Protein AF-A0A1B6K4F8-F1 (afdb_monomer_lite)

Organism: NCBI:txid320908

InterPro domains:
  IPR023238 FAM175 family [PR02051] (11-29)
  IPR023238 FAM175 family [PR02051] (31-48)
  IPR023238 FAM175 family [PR02051] (73-92)
  IPR023238 FAM175 family [PR02051] (99-114)
  IPR023238 FAM175 family [PTHR31728] (9-114)

Sequence (114 aa):
MTVKTDVNFRITGPCLSLLLRDCECSLSDQMGFLVGEKSSVTIQTISDAEMEEEKIETTISINGTFPVGLPFVFCSSLGRVDETTLKEVLGSVEKEVVGWYSFRRNCNHSISLR

Radius of gyration: 18.43 Å; chains: 1; bounding box: 41×32×48 Å

Structure (mmCIF, N/CA/C/O backbone):
data_AF-A0A1B6K4F8-F1
#
_entry.id   AF-A0A1B6K4F8-F1
#
loop_
_atom_site.group_PDB
_atom_site.id
_atom_site.type_symbol
_atom_site.label_atom_id
_atom_site.label_alt_id
_atom_site.label_comp_id
_atom_site.label_asym_id
_atom_site.label_entity_id
_atom_site.label_seq_id
_atom_site.pdbx_PDB_ins_code
_atom_site.Cartn_x
_atom_site.Cartn_y
_atom_site.Cartn_z
_atom_site.occupancy
_atom_site.B_iso_or_equiv
_atom_site.auth_seq_id
_atom_site.auth_comp_id
_atom_site.auth_asym_id
_atom_site.auth_atom_id
_atom_site.pdbx_PDB_model_num
ATOM 1 N N . MET A 1 1 ? -25.729 -9.929 21.577 1.00 45.66 1 MET A N 1
ATOM 2 C CA . MET A 1 1 ? -24.844 -8.763 21.761 1.00 45.66 1 MET A CA 1
ATOM 3 C C . MET A 1 1 ? -24.111 -8.547 20.452 1.00 45.66 1 MET A C 1
ATOM 5 O O . MET A 1 1 ? -23.358 -9.419 20.039 1.00 45.66 1 MET A O 1
ATOM 9 N N . THR A 1 2 ? -24.441 -7.483 19.727 1.00 51.06 2 THR A N 1
ATOM 10 C CA . THR A 1 2 ? -23.870 -7.206 18.403 1.00 51.06 2 THR A CA 1
ATOM 11 C C . THR A 1 2 ? -22.663 -6.304 18.615 1.00 51.06 2 THR A C 1
ATOM 13 O O . THR A 1 2 ? -22.828 -5.109 18.833 1.00 51.06 2 THR A O 1
ATOM 16 N N . VAL A 1 3 ? -21.460 -6.878 18.624 1.00 62.25 3 VAL A N 1
ATOM 17 C CA . VAL A 1 3 ? -20.229 -6.100 18.814 1.00 62.25 3 VAL A CA 1
ATOM 18 C C . VAL A 1 3 ? -20.019 -5.228 17.584 1.00 62.25 3 VAL A C 1
ATOM 20 O O . VAL A 1 3 ? -19.821 -5.730 16.473 1.00 62.25 3 VAL A O 1
ATOM 23 N N . LYS A 1 4 ? -20.090 -3.910 17.766 1.00 70.38 4 LYS A N 1
ATOM 24 C CA . LYS A 1 4 ? -19.855 -2.962 16.680 1.00 70.38 4 LYS A CA 1
ATOM 25 C C . LYS A 1 4 ? -18.348 -2.841 16.477 1.00 70.38 4 LYS A C 1
ATOM 27 O O . LYS A 1 4 ? -17.630 -2.400 17.371 1.00 70.38 4 LYS A O 1
ATOM 32 N N . THR A 1 5 ? -17.875 -3.265 15.312 1.00 75.75 5 THR A N 1
ATOM 33 C CA . THR A 1 5 ? -16.469 -3.161 14.912 1.00 75.75 5 THR A CA 1
ATOM 34 C C . THR A 1 5 ? -16.290 -1.957 14.002 1.00 75.75 5 THR A C 1
ATOM 36 O O . THR A 1 5 ? -16.975 -1.826 12.991 1.00 75.75 5 THR A O 1
ATOM 39 N N . ASP A 1 6 ? -15.384 -1.064 14.381 1.00 85.62 6 ASP A N 1
ATOM 40 C CA . ASP A 1 6 ? -15.020 0.123 13.610 1.00 85.62 6 ASP A CA 1
ATOM 41 C C . ASP A 1 6 ? -13.547 0.015 13.210 1.00 85.62 6 ASP A C 1
ATOM 43 O O . ASP A 1 6 ? -12.715 -0.406 14.018 1.00 85.62 6 ASP A O 1
ATOM 47 N N . VAL A 1 7 ? -13.230 0.338 11.957 1.00 90.06 7 VAL A N 1
ATOM 48 C CA . VAL A 1 7 ? -11.876 0.200 11.408 1.00 90.06 7 VAL A CA 1
ATOM 49 C C . VAL A 1 7 ? -11.404 1.552 10.901 1.00 90.06 7 VAL A C 1
ATOM 51 O O . VAL A 1 7 ? -11.945 2.102 9.944 1.00 90.06 7 VAL A O 1
ATOM 54 N N . ASN A 1 8 ? -10.356 2.072 11.531 1.00 92.31 8 ASN A N 1
ATOM 55 C CA . ASN A 1 8 ? -9.723 3.331 11.175 1.00 92.31 8 ASN A CA 1
ATOM 56 C C . ASN A 1 8 ? -8.355 3.077 10.535 1.00 92.31 8 ASN A C 1
ATOM 58 O O . ASN A 1 8 ? -7.566 2.277 11.036 1.00 92.31 8 ASN A O 1
ATOM 62 N N . PHE A 1 9 ? -8.052 3.790 9.453 1.00 93.69 9 PHE A N 1
ATOM 63 C CA . PHE A 1 9 ? -6.745 3.745 8.803 1.00 93.69 9 PHE A CA 1
ATOM 64 C C . PHE A 1 9 ? -6.021 5.067 9.018 1.00 93.69 9 PHE A C 1
ATOM 66 O O . PHE A 1 9 ? -6.583 6.139 8.786 1.00 93.69 9 PHE A O 1
ATOM 73 N N . ARG A 1 10 ? -4.756 4.990 9.429 1.00 95.00 10 ARG A N 1
ATOM 74 C CA . ARG A 1 10 ? -3.884 6.151 9.609 1.00 95.00 10 ARG A CA 1
ATOM 75 C C . ARG A 1 10 ? -2.629 5.952 8.788 1.00 95.00 10 ARG A C 1
ATOM 77 O O . ARG A 1 10 ? -2.018 4.895 8.851 1.00 95.00 10 ARG A O 1
ATOM 84 N N . ILE A 1 11 ? -2.226 6.973 8.046 1.00 95.81 11 ILE A N 1
ATOM 85 C CA . ILE A 1 11 ? -0.940 7.003 7.352 1.00 95.81 11 ILE A CA 1
ATOM 86 C C . ILE A 1 11 ? -0.162 8.223 7.825 1.00 95.81 11 ILE A C 1
ATOM 88 O O . ILE A 1 11 ? -0.723 9.312 7.963 1.00 95.81 11 ILE A O 1
ATOM 92 N N . THR A 1 12 ? 1.126 8.047 8.113 1.00 95.06 12 THR A N 1
ATOM 93 C CA . THR A 1 12 ? 1.969 9.178 8.514 1.00 95.06 12 THR A CA 1
ATOM 94 C C . THR A 1 12 ? 2.263 10.079 7.311 1.00 95.06 12 THR A C 1
ATOM 96 O O . THR A 1 12 ? 2.431 9.609 6.186 1.00 95.06 12 THR A O 1
ATOM 99 N N . GLY A 1 13 ? 2.349 11.394 7.534 1.00 96.06 13 GLY A N 1
ATOM 100 C CA . GLY A 1 13 ? 2.664 12.364 6.475 1.00 96.06 13 GLY A CA 1
ATOM 101 C C . GLY A 1 13 ? 3.968 12.057 5.715 1.00 96.06 13 GLY A C 1
ATOM 102 O O . GLY A 1 13 ? 3.958 12.071 4.482 1.00 96.06 13 GLY A O 1
ATOM 103 N N . PRO A 1 14 ? 5.076 11.712 6.402 1.00 95.19 14 PRO A N 1
ATOM 104 C CA . PRO A 1 14 ? 6.308 11.286 5.741 1.00 95.19 14 PRO A CA 1
ATOM 105 C C . PRO A 1 14 ? 6.125 10.032 4.878 1.00 95.19 14 PRO A C 1
ATOM 107 O O . PRO A 1 14 ? 6.577 10.022 3.738 1.00 95.19 14 PRO A O 1
ATOM 110 N N . CYS A 1 15 ? 5.402 9.019 5.368 1.00 94.94 15 CYS A N 1
ATOM 111 C CA . CYS A 1 15 ? 5.116 7.801 4.608 1.00 94.94 15 CYS A CA 1
ATOM 112 C C . CYS A 1 15 ? 4.302 8.106 3.343 1.00 94.94 15 CYS A C 1
ATOM 114 O O . CYS A 1 15 ? 4.680 7.694 2.248 1.00 94.94 15 CYS A O 1
ATOM 116 N N . LEU A 1 16 ? 3.240 8.909 3.472 1.00 95.50 16 LEU A N 1
ATOM 117 C CA . LEU A 1 16 ? 2.412 9.312 2.337 1.00 95.50 16 LEU A CA 1
ATOM 118 C C . LEU A 1 16 ? 3.206 10.131 1.309 1.00 95.50 16 LEU A C 1
ATOM 120 O O . LEU A 1 16 ? 3.108 9.880 0.112 1.00 95.50 16 LEU A O 1
ATOM 124 N N . SER A 1 17 ? 4.006 11.099 1.758 1.00 96.44 17 SER A N 1
ATOM 125 C CA . SER A 1 17 ? 4.806 11.929 0.847 1.00 96.44 17 SER A CA 1
ATOM 126 C C . SER A 1 17 ? 5.884 11.131 0.109 1.00 96.44 17 SER A C 1
ATOM 128 O O . SER A 1 17 ? 6.103 11.373 -1.079 1.00 96.44 17 SER A O 1
ATOM 130 N N . LEU A 1 18 ? 6.525 10.162 0.775 1.00 94.44 18 LEU A N 1
ATOM 131 C CA . LEU A 1 18 ? 7.489 9.263 0.143 1.00 94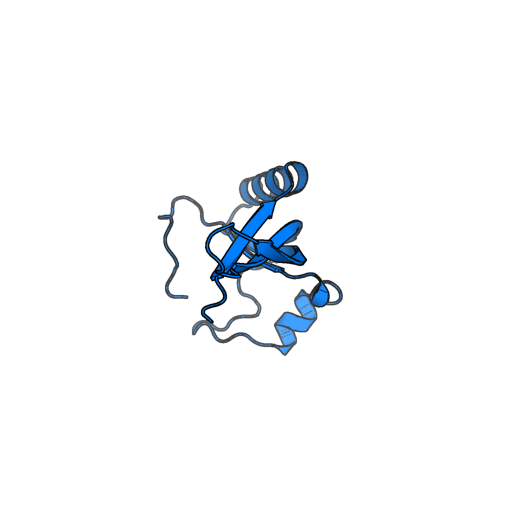.44 18 LEU A CA 1
ATOM 132 C C . LEU A 1 18 ? 6.806 8.363 -0.890 1.00 94.44 18 LEU A C 1
ATOM 134 O O . LEU A 1 18 ? 7.260 8.308 -2.026 1.00 94.44 18 LEU A O 1
ATOM 138 N N . LEU A 1 19 ? 5.671 7.755 -0.530 1.00 94.75 19 LEU A N 1
ATOM 139 C CA . LEU A 1 19 ? 4.876 6.929 -1.438 1.00 94.75 19 LEU A CA 1
ATOM 140 C C . LEU A 1 19 ? 4.489 7.695 -2.709 1.00 94.75 19 LEU A C 1
ATOM 142 O O . LEU A 1 19 ? 4.678 7.195 -3.814 1.00 94.75 19 LEU A O 1
ATOM 146 N N . LEU A 1 20 ? 3.970 8.918 -2.560 1.00 94.38 20 LEU A N 1
ATOM 147 C CA . LEU A 1 20 ? 3.584 9.753 -3.698 1.00 94.38 20 LEU A CA 1
ATOM 148 C C . LEU A 1 20 ? 4.788 10.114 -4.573 1.00 94.38 20 LEU A C 1
ATOM 150 O O . LEU A 1 20 ? 4.690 10.049 -5.795 1.00 94.38 20 LEU A O 1
ATOM 154 N N . ARG A 1 21 ? 5.930 10.460 -3.967 1.00 94.62 21 ARG A N 1
ATOM 155 C CA . ARG A 1 21 ? 7.164 10.738 -4.712 1.00 94.62 21 ARG A CA 1
ATOM 156 C C . ARG A 1 21 ? 7.613 9.515 -5.510 1.00 94.62 21 ARG A C 1
ATOM 158 O O . ARG A 1 21 ? 7.900 9.652 -6.695 1.00 94.62 21 ARG A O 1
ATOM 165 N N . ASP A 1 22 ? 7.663 8.345 -4.884 1.00 91.81 22 ASP A N 1
ATOM 166 C CA . ASP A 1 22 ? 8.125 7.113 -5.530 1.00 91.81 22 ASP A CA 1
ATOM 167 C C . ASP A 1 22 ? 7.201 6.717 -6.690 1.00 91.81 22 ASP A C 1
ATOM 169 O O . ASP A 1 22 ? 7.679 6.366 -7.773 1.00 91.81 22 ASP A O 1
ATOM 173 N N . CYS A 1 23 ? 5.888 6.890 -6.503 1.00 91.38 23 CYS A N 1
ATOM 174 C CA . CYS A 1 23 ? 4.891 6.716 -7.555 1.00 91.38 23 CYS A CA 1
ATOM 175 C C . CYS A 1 23 ? 5.097 7.708 -8.708 1.00 91.38 23 CYS A C 1
ATOM 177 O O . CYS A 1 23 ? 5.033 7.315 -9.872 1.00 91.38 23 CYS A O 1
ATOM 179 N N . GLU A 1 24 ? 5.391 8.978 -8.428 1.00 90.75 24 GLU A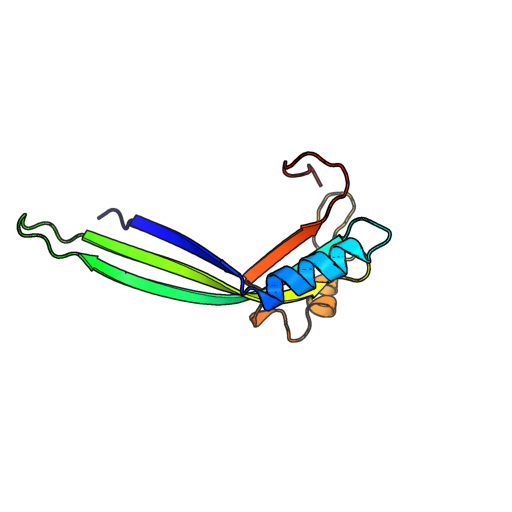 N 1
ATOM 180 C CA . GLU A 1 24 ? 5.601 9.984 -9.474 1.00 90.75 24 GLU A CA 1
ATOM 181 C C . GLU A 1 24 ? 6.934 9.838 -10.215 1.00 90.75 24 GLU A C 1
ATOM 183 O O . GLU A 1 24 ? 6.995 10.098 -11.417 1.00 90.75 24 GLU A O 1
ATOM 188 N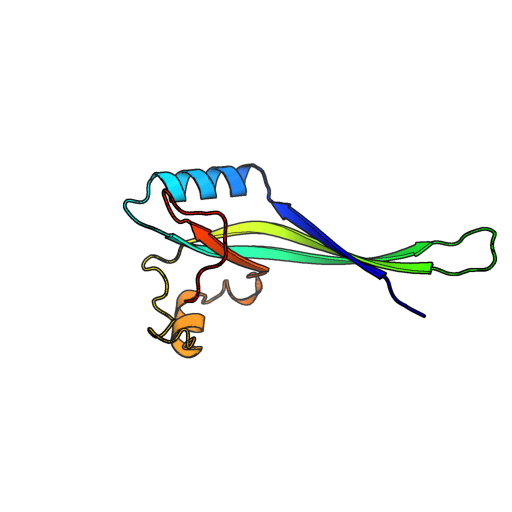 N . CYS A 1 25 ? 7.990 9.373 -9.546 1.00 89.62 25 CYS A N 1
ATOM 189 C CA . CYS A 1 25 ? 9.277 9.078 -10.183 1.00 89.62 25 CYS A CA 1
ATOM 190 C C . CYS A 1 25 ? 9.242 7.809 -11.050 1.00 89.62 25 CYS A C 1
ATOM 192 O O . CYS A 1 25 ? 10.164 7.561 -11.828 1.00 89.62 25 CYS A O 1
ATOM 194 N N . SER A 1 26 ? 8.191 7.003 -10.925 1.00 86.88 26 SER A N 1
ATOM 195 C CA . SER A 1 26 ? 8.023 5.777 -11.692 1.00 86.88 26 SER A CA 1
ATOM 196 C C . SER A 1 26 ? 7.622 6.041 -13.144 1.00 86.88 26 SER A C 1
ATOM 198 O O . SER A 1 26 ? 6.773 6.887 -13.433 1.00 86.88 26 SER A O 1
ATOM 200 N N . LEU A 1 27 ? 8.208 5.285 -14.074 1.00 85.06 27 LEU A N 1
ATOM 201 C CA . LEU A 1 27 ? 7.875 5.363 -15.503 1.00 85.06 27 LEU A CA 1
ATOM 202 C C . LEU A 1 27 ? 6.612 4.564 -15.874 1.00 85.06 27 LEU A C 1
ATOM 204 O O . LEU A 1 27 ? 6.098 4.713 -16.980 1.00 85.06 27 LEU A O 1
ATOM 208 N N . SER A 1 28 ? 6.119 3.711 -14.976 1.00 86.50 28 SER A N 1
ATOM 209 C CA . SER A 1 28 ? 5.003 2.790 -15.210 1.00 86.50 28 SER A CA 1
ATOM 210 C C . SER A 1 28 ? 4.119 2.669 -13.975 1.00 86.50 28 SER A C 1
ATOM 212 O O . SER A 1 28 ? 4.467 3.161 -12.908 1.00 86.50 28 SER A O 1
ATOM 214 N N . ASP A 1 29 ? 3.001 1.957 -14.101 1.00 88.81 29 ASP A N 1
ATOM 215 C CA . ASP A 1 29 ? 2.200 1.564 -12.942 1.00 88.81 29 ASP A CA 1
ATOM 216 C C . ASP A 1 29 ? 3.061 0.830 -11.903 1.00 88.81 29 ASP A C 1
ATOM 218 O O . ASP A 1 29 ? 3.974 0.068 -12.246 1.00 88.81 29 ASP A O 1
ATOM 222 N N . GLN A 1 30 ? 2.750 1.063 -10.630 1.00 90.44 30 GLN A N 1
ATOM 223 C CA . GLN A 1 30 ? 3.472 0.497 -9.497 1.00 90.44 30 GLN A CA 1
ATOM 224 C C . GLN A 1 30 ? 2.543 -0.276 -8.570 1.00 90.44 30 GLN A C 1
ATOM 226 O O . GLN A 1 30 ? 1.335 -0.040 -8.482 1.00 90.44 30 GLN A O 1
ATOM 231 N N . MET A 1 31 ? 3.145 -1.208 -7.846 1.00 91.69 31 MET A N 1
ATOM 232 C CA . MET A 1 31 ? 2.503 -1.971 -6.792 1.00 91.69 31 MET A CA 1
ATOM 233 C C . MET A 1 31 ? 3.479 -2.097 -5.630 1.00 91.69 31 MET A C 1
ATOM 235 O O . MET A 1 31 ? 4.688 -2.213 -5.834 1.00 91.69 31 MET A O 1
ATOM 239 N N . GLY A 1 32 ? 2.954 -2.116 -4.416 1.00 93.12 32 GLY A N 1
ATOM 240 C CA . GLY A 1 32 ? 3.761 -2.382 -3.240 1.00 93.12 32 GLY A CA 1
ATOM 241 C C . GLY A 1 32 ? 2.929 -2.783 -2.041 1.00 93.12 32 GLY A C 1
ATOM 242 O O . GLY A 1 32 ? 1.700 -2.832 -2.097 1.00 93.12 32 GLY A O 1
ATOM 243 N N . PHE A 1 33 ? 3.617 -3.063 -0.944 1.00 94.81 33 PHE A N 1
ATOM 244 C CA . PHE A 1 33 ? 3.011 -3.407 0.332 1.00 94.81 33 PHE A CA 1
ATOM 245 C C . PHE A 1 33 ? 3.013 -2.208 1.278 1.00 94.81 33 PHE A C 1
ATOM 247 O O . PHE A 1 33 ? 3.879 -1.333 1.213 1.00 94.81 33 PHE A O 1
ATOM 254 N N . LEU A 1 34 ? 2.006 -2.162 2.141 1.00 95.69 34 LEU A N 1
ATOM 255 C CA . LEU A 1 34 ? 1.874 -1.188 3.214 1.00 95.69 34 LEU A CA 1
ATOM 256 C C . LEU A 1 34 ? 2.352 -1.853 4.497 1.00 95.69 34 LEU A C 1
ATOM 258 O O . LEU A 1 34 ? 1.846 -2.912 4.872 1.00 95.69 34 LEU A O 1
ATOM 262 N N . VAL A 1 35 ? 3.325 -1.224 5.144 1.00 95.31 35 VAL A N 1
ATOM 263 C CA . VAL A 1 35 ? 3.993 -1.745 6.335 1.00 95.31 35 VAL A CA 1
ATOM 264 C C . VAL A 1 35 ? 3.566 -0.915 7.534 1.00 95.31 35 VAL A C 1
ATOM 266 O O . VAL A 1 35 ? 3.539 0.322 7.481 1.00 95.31 35 VAL A O 1
ATOM 269 N N . GLY A 1 36 ? 3.196 -1.583 8.615 1.00 94.69 36 GLY A N 1
ATOM 270 C CA . GLY A 1 36 ? 2.590 -0.921 9.749 1.00 94.69 36 GLY A CA 1
ATOM 271 C C . GLY A 1 36 ? 2.204 -1.858 10.877 1.00 94.69 36 GLY A C 1
ATOM 272 O O . GLY A 1 36 ? 2.672 -2.986 10.987 1.00 94.69 36 GLY A O 1
ATOM 273 N N . GLU A 1 37 ? 1.315 -1.357 11.719 1.00 93.75 37 GLU A N 1
ATOM 274 C CA . GLU A 1 37 ? 0.837 -2.052 12.904 1.00 93.75 37 GLU A CA 1
ATOM 275 C C . GLU A 1 37 ? -0.688 -2.004 12.988 1.00 93.75 37 GLU A C 1
ATOM 277 O O . GLU A 1 37 ? -1.339 -1.039 12.575 1.00 93.75 37 GLU A O 1
ATOM 282 N N . LYS A 1 38 ? -1.264 -3.067 13.548 1.00 92.06 38 LYS A N 1
ATOM 283 C CA . LYS A 1 38 ? -2.687 -3.156 13.862 1.00 92.06 38 LYS A CA 1
ATOM 284 C C . LYS A 1 38 ? -2.854 -3.059 15.373 1.00 92.06 38 LYS A C 1
ATOM 286 O O . LYS A 1 38 ? -2.440 -3.958 16.097 1.00 92.06 38 LYS A O 1
ATOM 291 N N . SER A 1 39 ? -3.512 -2.004 15.835 1.00 89.38 39 SER A N 1
ATOM 292 C CA . SER A 1 39 ? -3.910 -1.831 17.232 1.00 89.38 39 SER A CA 1
ATOM 293 C C . SER A 1 39 ? -5.421 -2.006 17.354 1.00 89.38 39 SER A C 1
ATOM 295 O O . SER A 1 39 ? -6.171 -1.503 16.522 1.00 89.38 39 SER A O 1
ATOM 297 N N . SER A 1 40 ? -5.893 -2.766 18.341 1.00 85.56 40 SER A N 1
ATOM 298 C CA . SER A 1 40 ? -7.326 -2.978 18.595 1.00 85.56 40 SER A CA 1
ATOM 299 C C . SER A 1 40 ? -7.640 -2.576 20.028 1.00 85.56 40 SER A C 1
ATOM 301 O O . SER A 1 4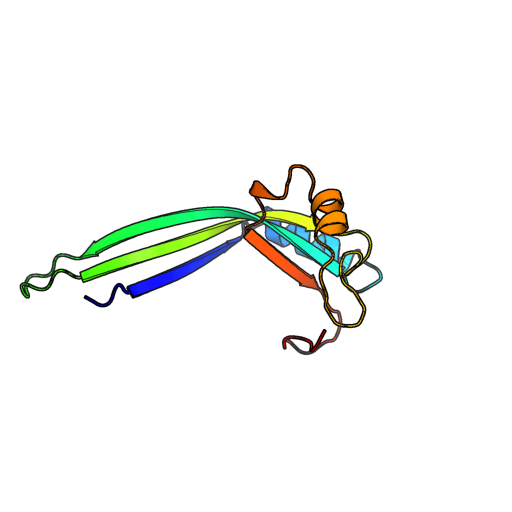0 ? -7.025 -3.088 20.959 1.00 85.56 40 SER A O 1
ATOM 303 N N . VAL A 1 41 ? -8.576 -1.646 20.190 1.00 84.69 41 VAL A N 1
ATOM 304 C CA . VAL A 1 41 ? -9.001 -1.103 21.480 1.00 84.69 41 VAL A CA 1
ATOM 305 C C . VAL A 1 41 ? -10.470 -1.445 21.683 1.00 84.69 41 VAL A C 1
ATOM 307 O O . VAL A 1 41 ? -11.318 -1.086 20.867 1.00 84.69 41 VAL A O 1
ATOM 310 N N . THR A 1 42 ? -10.775 -2.139 22.775 1.00 80.19 42 THR A N 1
ATOM 311 C CA . THR A 1 42 ? -12.156 -2.394 23.191 1.00 80.19 42 THR A CA 1
ATOM 312 C C . THR A 1 42 ? -12.640 -1.225 24.038 1.00 80.19 42 THR A C 1
ATOM 314 O O . THR A 1 42 ? -12.069 -0.928 25.086 1.00 80.19 42 THR A O 1
ATOM 317 N N . ILE A 1 43 ? -13.687 -0.555 23.571 1.00 79.94 43 ILE A N 1
ATOM 318 C CA .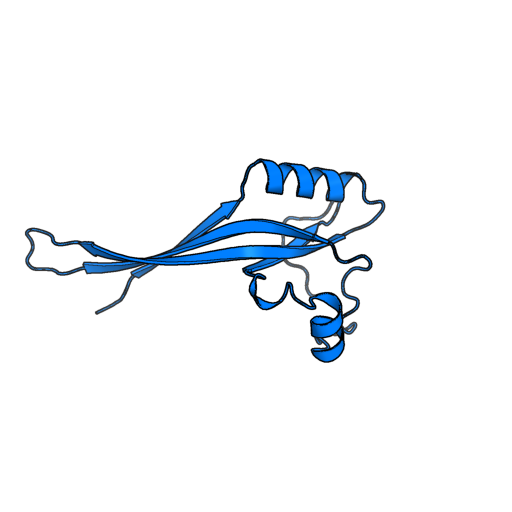 ILE A 1 43 ? -14.357 0.551 24.244 1.00 79.94 43 ILE A CA 1
ATOM 319 C C . ILE A 1 43 ? -15.666 0.020 24.817 1.00 79.94 43 ILE A C 1
ATOM 321 O O . ILE A 1 43 ? -16.569 -0.380 24.082 1.00 79.94 43 ILE A O 1
ATOM 325 N N . GLN A 1 44 ? -15.767 0.042 26.140 1.00 77.56 44 GLN A N 1
ATOM 326 C CA . GLN A 1 44 ? -17.005 -0.234 26.853 1.00 77.56 44 GLN A CA 1
ATOM 327 C C . GLN A 1 44 ? -17.679 1.098 27.156 1.00 77.56 44 GLN A C 1
ATOM 329 O O . GLN A 1 44 ? -17.140 1.921 27.898 1.00 77.56 44 GLN A O 1
ATOM 334 N N . THR A 1 45 ? -18.833 1.332 26.538 1.00 72.50 45 THR A N 1
ATOM 335 C CA . THR A 1 45 ? -19.624 2.536 26.792 1.00 72.50 45 THR A CA 1
ATOM 336 C C . THR A 1 45 ? -20.697 2.186 27.810 1.00 72.50 45 THR A C 1
ATOM 338 O O . THR A 1 45 ? -21.604 1.407 27.520 1.00 72.50 45 THR A O 1
ATOM 341 N N . ILE A 1 46 ? -20.578 2.750 29.011 1.00 70.31 46 ILE A N 1
ATOM 342 C CA . ILE A 1 46 ? -21.584 2.627 30.067 1.00 70.31 46 ILE A CA 1
ATOM 343 C C . ILE A 1 46 ? -22.515 3.831 29.931 1.00 70.31 46 ILE A C 1
ATOM 345 O O . ILE A 1 46 ? -22.070 4.971 30.077 1.00 70.31 46 ILE A O 1
ATOM 349 N N . SER A 1 47 ? -23.786 3.585 29.614 1.00 70.62 47 SER A N 1
ATOM 350 C CA . SER A 1 47 ? -24.819 4.626 29.582 1.00 70.62 47 SER A CA 1
ATOM 351 C C . SER A 1 47 ? -25.805 4.450 30.736 1.00 70.62 47 SER A C 1
ATOM 353 O O . SER A 1 47 ? -26.031 3.330 31.193 1.00 70.62 47 SER A O 1
ATOM 355 N N . ASP A 1 48 ? -26.448 5.542 31.157 1.00 71.88 48 ASP A N 1
ATOM 356 C CA . ASP A 1 48 ? -27.464 5.550 32.225 1.00 71.88 48 ASP A CA 1
ATOM 357 C C . ASP A 1 48 ? -28.738 4.741 31.879 1.00 71.88 48 ASP A C 1
ATOM 359 O O . ASP A 1 48 ? -29.647 4.631 32.697 1.00 71.88 48 ASP A O 1
ATOM 363 N N . ALA A 1 49 ? -28.818 4.159 30.676 1.00 68.06 49 ALA A N 1
ATOM 364 C CA . ALA A 1 49 ? -29.954 3.381 30.184 1.00 68.06 49 ALA A CA 1
ATOM 365 C C . ALA A 1 49 ? -29.867 1.859 30.462 1.00 68.06 49 ALA A C 1
ATOM 367 O O . ALA A 1 49 ? -30.555 1.093 29.794 1.00 68.06 49 ALA A O 1
ATOM 368 N N . GLU A 1 50 ? -29.030 1.402 31.404 1.00 58.56 50 GLU A N 1
ATOM 369 C CA . GLU A 1 50 ? -28.805 -0.032 31.718 1.00 58.56 50 GLU A CA 1
ATOM 370 C C . GLU A 1 50 ? -28.376 -0.892 30.507 1.00 58.56 50 GLU A C 1
ATOM 372 O O . GLU A 1 50 ? -28.525 -2.115 30.505 1.00 58.56 50 GLU A O 1
ATOM 377 N N . MET A 1 51 ? -27.820 -0.271 29.462 1.00 60.09 51 MET A N 1
ATOM 378 C CA . MET A 1 51 ? -27.356 -0.967 28.263 1.00 60.09 51 MET A CA 1
ATOM 379 C C . MET A 1 51 ? -25.834 -0.847 28.156 1.00 60.09 51 MET A C 1
ATOM 381 O O . MET A 1 51 ? -25.304 0.238 27.909 1.00 60.09 51 MET A O 1
ATOM 385 N N . GLU A 1 52 ? -25.135 -1.965 28.368 1.00 62.69 52 GLU A N 1
ATOM 386 C CA . GLU A 1 52 ? -23.697 -2.083 28.115 1.00 62.69 52 GLU A CA 1
ATOM 387 C C . GLU A 1 52 ? -23.461 -2.247 26.608 1.00 62.69 52 GLU A C 1
ATOM 389 O O . GLU A 1 52 ? -23.832 -3.262 26.008 1.00 62.69 52 GLU A O 1
ATOM 394 N N . GLU A 1 53 ? -22.847 -1.241 25.981 1.00 68.25 53 GLU A N 1
ATOM 395 C CA . GLU A 1 53 ? -22.408 -1.321 24.589 1.00 68.25 53 GLU A CA 1
ATOM 396 C C . GLU A 1 53 ? -20.900 -1.585 24.523 1.00 68.25 53 GLU A C 1
ATOM 398 O O . GLU A 1 53 ? -20.080 -0.757 24.930 1.00 68.25 53 GLU A O 1
ATOM 403 N N . GLU A 1 54 ? -20.527 -2.740 23.969 1.00 74.94 54 GLU A N 1
ATOM 404 C CA . GLU A 1 54 ? -19.139 -3.081 23.660 1.00 74.94 54 GLU A CA 1
ATOM 405 C C . GLU A 1 54 ? -18.830 -2.747 22.191 1.00 74.94 54 GLU A C 1
ATOM 407 O O . GLU A 1 54 ? -19.412 -3.315 21.257 1.00 74.94 54 GLU A O 1
ATOM 412 N N . LYS A 1 55 ? -17.898 -1.813 21.983 1.00 80.75 55 LYS A N 1
ATOM 413 C CA . LYS A 1 55 ? -17.382 -1.418 20.668 1.00 80.75 55 LYS A CA 1
ATOM 414 C C . LYS A 1 55 ? -15.916 -1.825 20.564 1.00 80.75 55 LYS A C 1
ATOM 416 O O . LYS A 1 55 ? -15.127 -1.526 21.450 1.00 80.75 55 LYS A O 1
ATOM 421 N N . ILE A 1 56 ? -15.523 -2.458 19.464 1.00 82.94 56 ILE A N 1
ATOM 422 C CA . ILE A 1 56 ? -14.108 -2.720 19.168 1.00 82.94 56 ILE A CA 1
ATOM 423 C C . ILE A 1 56 ? -13.665 -1.737 18.089 1.00 82.94 56 ILE A C 1
ATOM 425 O O . ILE A 1 56 ? -14.157 -1.782 16.961 1.00 82.94 56 ILE A O 1
ATOM 429 N N . GLU A 1 57 ? -12.721 -0.862 18.419 1.00 88.25 57 GLU A N 1
ATOM 430 C CA . GLU A 1 57 ? -12.078 0.039 17.466 1.00 88.25 57 GLU A CA 1
ATOM 431 C C . GLU A 1 57 ? -10.715 -0.516 17.067 1.00 88.25 57 GLU A C 1
ATOM 433 O O . GLU A 1 57 ? -9.786 -0.611 17.868 1.00 88.25 57 GLU A O 1
ATOM 438 N N . THR A 1 58 ? -10.580 -0.895 15.802 1.00 89.81 58 THR A N 1
ATOM 439 C CA . THR A 1 58 ? -9.307 -1.316 15.221 1.00 89.81 58 THR A CA 1
ATOM 440 C C . THR A 1 58 ? -8.695 -0.152 14.461 1.00 89.81 58 THR A C 1
ATOM 442 O O . THR A 1 58 ? -9.286 0.352 13.513 1.00 89.81 58 THR A O 1
ATOM 445 N N . THR A 1 59 ? -7.489 0.255 14.837 1.00 93.06 59 THR A N 1
ATOM 446 C CA . THR A 1 59 ? -6.691 1.228 14.089 1.00 93.06 59 THR A CA 1
ATOM 447 C C . THR A 1 59 ? -5.538 0.521 13.389 1.00 93.06 59 THR A C 1
ATOM 449 O O . THR A 1 59 ? -4.742 -0.165 14.028 1.00 93.06 59 THR A O 1
ATOM 452 N N . ILE A 1 60 ? -5.440 0.700 12.074 1.00 94.62 60 ILE A N 1
ATOM 453 C CA . ILE A 1 60 ? -4.313 0.246 11.258 1.00 94.62 60 ILE A CA 1
ATOM 454 C C . ILE A 1 60 ? -3.442 1.465 10.957 1.00 94.62 60 ILE A C 1
ATOM 456 O O . ILE A 1 60 ? -3.855 2.365 10.221 1.00 94.62 60 ILE A O 1
ATOM 460 N N . SER A 1 61 ? -2.248 1.496 11.544 1.00 95.06 61 SER A N 1
ATOM 461 C CA . SER A 1 61 ? -1.274 2.575 11.375 1.00 95.06 61 SER A CA 1
ATOM 462 C C . SER A 1 61 ? -0.225 2.164 10.350 1.00 95.06 61 SER A C 1
ATOM 464 O O . SER A 1 61 ? 0.534 1.225 10.570 1.00 95.06 61 SER A O 1
ATOM 466 N N . ILE A 1 62 ? -0.182 2.872 9.227 1.00 96.44 62 ILE A N 1
ATOM 467 C CA . ILE A 1 62 ? 0.754 2.665 8.125 1.00 96.44 62 ILE A CA 1
ATOM 468 C C . ILE A 1 62 ? 1.948 3.598 8.328 1.00 96.44 62 ILE A C 1
ATOM 47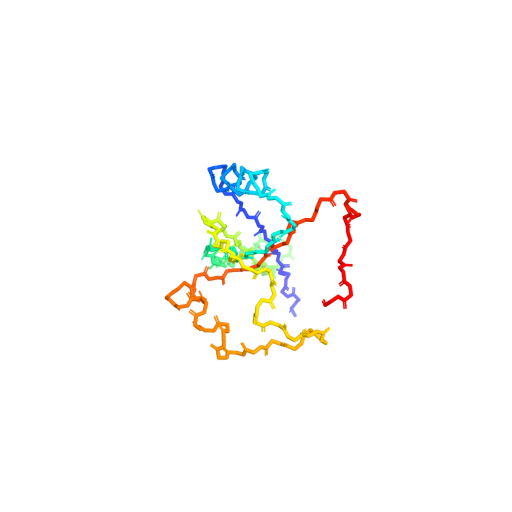0 O O . ILE A 1 62 ? 1.838 4.825 8.206 1.00 96.44 62 ILE A O 1
ATOM 474 N N . ASN A 1 63 ? 3.099 2.994 8.605 1.00 93.75 63 ASN A N 1
ATOM 475 C CA . ASN A 1 63 ? 4.331 3.700 8.947 1.00 93.75 63 ASN A CA 1
ATOM 476 C C . ASN A 1 63 ? 5.372 3.638 7.823 1.00 93.75 63 ASN A C 1
ATOM 478 O O . ASN A 1 63 ? 6.263 4.485 7.781 1.00 93.75 63 ASN A O 1
ATOM 482 N N . GLY A 1 64 ? 5.233 2.697 6.888 1.00 93.94 64 GLY A N 1
ATOM 483 C CA . GLY A 1 64 ? 6.138 2.542 5.756 1.00 93.94 64 GLY A CA 1
ATOM 484 C C . GLY A 1 64 ? 5.470 1.926 4.532 1.00 93.94 64 GLY A C 1
ATOM 485 O O . GLY A 1 64 ? 4.335 1.445 4.580 1.00 93.94 64 GLY A O 1
ATOM 486 N N . THR A 1 65 ? 6.203 1.938 3.422 1.00 94.25 65 THR A N 1
ATOM 487 C CA . THR A 1 65 ? 5.803 1.273 2.182 1.00 94.25 65 THR A CA 1
ATOM 488 C C . THR A 1 65 ? 6.954 0.435 1.648 1.00 94.25 65 THR A C 1
ATOM 490 O O . THR A 1 65 ? 8.122 0.751 1.870 1.00 94.25 65 THR A O 1
ATOM 493 N N . PHE A 1 66 ? 6.615 -0.651 0.965 1.00 92.94 66 PHE A N 1
ATOM 494 C CA . PHE A 1 66 ? 7.565 -1.565 0.353 1.00 92.94 66 PHE A CA 1
ATOM 495 C C . PHE A 1 66 ? 7.219 -1.703 -1.138 1.00 92.94 66 PHE A C 1
ATOM 497 O O . PHE A 1 66 ? 6.324 -2.482 -1.485 1.00 92.94 66 PHE A O 1
ATOM 504 N N . PRO A 1 67 ? 7.831 -0.897 -2.025 1.00 90.62 67 PRO A N 1
ATOM 505 C CA . PRO A 1 67 ? 7.576 -0.976 -3.459 1.00 90.62 67 PRO A CA 1
ATOM 506 C C . PRO A 1 67 ? 8.127 -2.284 -4.033 1.00 90.62 67 PRO A C 1
ATOM 508 O O . PRO A 1 67 ? 9.251 -2.686 -3.738 1.00 90.62 67 PRO A O 1
ATOM 511 N N . VAL A 1 68 ? 7.345 -2.941 -4.888 1.00 87.62 68 VAL A N 1
ATOM 512 C CA . VAL A 1 68 ? 7.785 -4.138 -5.612 1.00 87.62 68 VAL A CA 1
ATOM 513 C C . VAL A 1 68 ? 8.333 -3.697 -6.968 1.00 87.62 68 VAL A C 1
ATOM 515 O O . VAL A 1 68 ? 7.661 -2.989 -7.715 1.00 87.62 68 VAL A O 1
ATOM 518 N N . GLY A 1 69 ? 9.558 -4.116 -7.297 1.00 78.19 69 GLY A N 1
ATOM 519 C CA . GLY A 1 69 ? 10.264 -3.648 -8.499 1.00 78.19 69 GLY A CA 1
ATOM 520 C C . GLY A 1 69 ? 9.578 -3.993 -9.827 1.00 78.19 69 GLY A C 1
ATOM 521 O O . GLY A 1 69 ? 9.714 -3.255 -10.798 1.00 78.19 69 GLY A O 1
ATOM 522 N N . LEU A 1 70 ? 8.815 -5.085 -9.872 1.00 80.38 70 LEU A N 1
ATOM 523 C CA . LEU A 1 70 ? 7.986 -5.475 -11.010 1.00 80.38 70 LEU A CA 1
ATOM 524 C C . LEU A 1 70 ? 6.573 -5.781 -10.486 1.00 80.38 70 LEU A C 1
ATOM 526 O O . LEU A 1 70 ? 6.415 -6.638 -9.610 1.00 80.38 70 LEU A O 1
ATOM 530 N N . PRO A 1 71 ? 5.531 -5.093 -10.979 1.00 78.44 71 PRO A N 1
ATOM 531 C CA . PRO A 1 71 ? 4.186 -5.273 -10.458 1.00 78.44 71 PRO A CA 1
ATOM 532 C C . PRO A 1 71 ? 3.693 -6.695 -10.755 1.00 78.44 71 PRO A C 1
ATOM 534 O O . PRO A 1 71 ? 3.835 -7.188 -11.873 1.00 78.44 71 PRO A O 1
ATOM 537 N N . PHE A 1 72 ? 3.077 -7.334 -9.757 1.00 78.25 72 PHE A N 1
ATOM 538 C CA . PHE A 1 72 ? 2.462 -8.663 -9.870 1.00 78.25 72 PHE A CA 1
ATOM 539 C C . PHE A 1 72 ? 3.420 -9.825 -10.209 1.00 78.25 72 PHE A C 1
ATOM 541 O O . PHE A 1 72 ? 2.956 -10.839 -10.715 1.00 78.25 72 PHE A O 1
ATOM 548 N N . VAL A 1 73 ? 4.724 -9.739 -9.903 1.00 82.38 73 VAL A N 1
ATOM 549 C CA . VAL A 1 73 ? 5.678 -10.863 -10.116 1.00 82.38 73 VAL A CA 1
ATOM 550 C C . VAL A 1 73 ? 5.230 -12.161 -9.449 1.00 82.38 73 VAL A C 1
ATOM 552 O O . VAL A 1 73 ? 5.429 -13.241 -9.989 1.00 82.38 73 VAL A O 1
ATOM 555 N N . PHE A 1 74 ? 4.601 -12.048 -8.285 1.00 84.12 74 PHE A N 1
ATOM 556 C CA . PHE A 1 74 ? 4.083 -13.175 -7.518 1.00 84.12 74 PHE A CA 1
ATOM 557 C C . PHE A 1 74 ? 2.658 -13.576 -7.927 1.00 84.12 74 PHE A C 1
ATOM 559 O O . PHE A 1 74 ? 2.076 -14.437 -7.280 1.00 84.12 74 PHE A O 1
ATOM 566 N N . CYS A 1 75 ? 2.064 -12.969 -8.961 1.00 85.75 75 CYS A N 1
ATOM 567 C CA . CYS A 1 75 ? 0.727 -13.319 -9.436 1.00 85.75 75 CYS A CA 1
ATOM 568 C C . CYS A 1 75 ? 0.759 -13.843 -10.873 1.00 85.75 75 CYS A C 1
ATOM 570 O O . CYS A 1 75 ? 1.308 -13.228 -11.785 1.00 85.75 75 CYS A O 1
ATOM 572 N N . SER A 1 76 ? 0.068 -14.955 -11.102 1.00 83.44 76 SER A N 1
ATOM 573 C CA . SER A 1 76 ? -0.249 -15.443 -12.441 1.00 83.44 76 SER A CA 1
ATOM 574 C C . SER A 1 76 ? -1.178 -14.470 -13.183 1.00 83.44 76 SER A C 1
ATOM 576 O O . SER A 1 76 ? -1.877 -13.658 -12.574 1.00 83.44 76 SER A O 1
ATOM 578 N N . SER A 1 77 ? -1.271 -14.603 -14.508 1.00 80.25 77 SER A N 1
ATOM 579 C CA . SER A 1 77 ? -2.199 -13.830 -15.349 1.00 80.25 77 SER A CA 1
ATOM 580 C C . SER A 1 77 ? -3.676 -14.008 -14.972 1.00 80.25 77 SER A C 1
ATOM 582 O O . SER A 1 77 ? -4.486 -13.142 -15.287 1.00 80.25 77 SER A O 1
ATOM 584 N N . LEU A 1 78 ? -4.012 -15.101 -14.277 1.00 83.25 78 LEU A N 1
ATOM 585 C CA . LEU A 1 78 ? -5.340 -15.397 -13.727 1.00 83.25 78 LEU A CA 1
ATOM 586 C C . LEU A 1 78 ? -5.545 -14.879 -12.287 1.00 83.25 78 LEU A C 1
ATOM 588 O O . LEU A 1 78 ? -6.495 -15.296 -11.631 1.00 83.25 78 LEU A O 1
ATOM 592 N N . GLY A 1 79 ? -4.623 -14.071 -11.754 1.00 80.19 79 GLY A N 1
ATOM 593 C CA . GLY A 1 79 ? -4.701 -13.545 -10.384 1.00 80.19 79 GLY A CA 1
ATOM 594 C C . GLY A 1 79 ? -4.317 -14.553 -9.291 1.00 80.19 79 GLY A C 1
ATOM 595 O O . GLY A 1 79 ? -4.496 -14.286 -8.107 1.00 80.19 79 GLY A O 1
ATOM 596 N N . ARG A 1 80 ? -3.772 -15.725 -9.654 1.00 86.81 80 ARG A N 1
ATOM 597 C CA . ARG A 1 80 ? -3.286 -16.706 -8.666 1.00 86.81 80 ARG A CA 1
ATOM 598 C C . ARG A 1 80 ? -1.974 -16.240 -8.051 1.00 86.81 80 ARG A C 1
ATOM 600 O O . ARG A 1 80 ? -1.005 -16.071 -8.784 1.00 86.81 80 ARG A O 1
ATOM 607 N N . VAL A 1 81 ? -1.951 -16.090 -6.733 1.00 89.50 81 VAL A N 1
ATOM 608 C CA . VAL A 1 81 ? -0.759 -15.719 -5.964 1.00 89.50 81 VAL A CA 1
ATOM 609 C C . VAL A 1 81 ? 0.120 -16.952 -5.749 1.00 89.50 81 VAL A C 1
ATOM 611 O O . VAL A 1 81 ? -0.368 -17.978 -5.280 1.00 89.50 81 VAL A O 1
ATOM 614 N N . ASP A 1 82 ? 1.404 -16.848 -6.080 1.00 91.25 82 ASP A N 1
ATOM 615 C CA . ASP A 1 82 ? 2.420 -17.828 -5.716 1.00 91.25 82 ASP A CA 1
ATOM 616 C C . ASP A 1 82 ? 3.006 -17.490 -4.340 1.00 91.25 82 ASP A C 1
ATOM 618 O O . ASP A 1 82 ? 3.763 -16.529 -4.187 1.00 91.25 82 ASP A O 1
ATOM 622 N N . GLU A 1 83 ? 2.642 -18.274 -3.325 1.00 89.81 83 GLU A N 1
ATOM 623 C CA . GLU A 1 83 ? 3.051 -18.032 -1.935 1.00 89.81 83 GLU A CA 1
ATOM 624 C C . GLU A 1 83 ? 4.567 -18.128 -1.734 1.00 89.81 83 GLU A C 1
ATOM 626 O O . GLU A 1 83 ? 5.120 -17.423 -0.890 1.00 89.81 83 GLU A O 1
ATOM 631 N N . THR A 1 84 ? 5.248 -18.979 -2.505 1.00 90.12 84 THR A N 1
ATOM 632 C CA . THR A 1 84 ? 6.708 -19.118 -2.469 1.00 90.12 84 THR A CA 1
ATOM 633 C C . THR A 1 84 ? 7.394 -17.834 -2.914 1.00 90.12 84 THR A C 1
ATOM 635 O O . THR A 1 84 ? 8.148 -17.249 -2.137 1.00 90.12 84 THR A O 1
ATOM 638 N N . THR A 1 85 ? 7.052 -17.332 -4.104 1.00 88.12 85 THR A N 1
ATOM 639 C CA . THR A 1 85 ? 7.588 -16.065 -4.623 1.00 88.12 85 THR A CA 1
ATOM 640 C C . THR A 1 85 ? 7.192 -14.886 -3.732 1.00 88.12 85 THR A C 1
ATOM 642 O O . THR A 1 85 ? 7.988 -13.978 -3.503 1.00 88.12 85 THR A O 1
ATOM 645 N N . LEU A 1 86 ? 5.973 -14.887 -3.180 1.00 90.31 86 LEU A N 1
ATOM 646 C CA . LEU A 1 86 ? 5.519 -13.832 -2.274 1.00 90.31 86 LEU A CA 1
ATOM 647 C C . LEU A 1 86 ? 6.367 -13.765 -0.994 1.00 90.31 86 LEU A C 1
ATOM 649 O O . LEU A 1 86 ? 6.770 -12.674 -0.589 1.00 90.31 86 LEU A O 1
ATOM 653 N N . LYS A 1 87 ? 6.667 -14.914 -0.377 1.00 90.31 87 LYS A N 1
ATOM 654 C CA . LYS A 1 87 ? 7.532 -14.985 0.811 1.00 90.31 87 LYS A CA 1
ATOM 655 C C . LYS A 1 87 ? 8.963 -14.557 0.509 1.00 90.31 87 LYS A C 1
ATOM 657 O O . LYS A 1 87 ? 9.575 -13.887 1.334 1.00 90.31 87 LYS A O 1
ATOM 662 N N . GLU A 1 88 ? 9.481 -14.887 -0.670 1.00 90.00 88 GLU A N 1
ATOM 663 C CA . GLU A 1 88 ? 10.802 -14.425 -1.110 1.00 90.00 88 GLU A CA 1
ATOM 664 C C . GLU A 1 88 ? 10.853 -12.902 -1.290 1.00 90.00 88 GLU A C 1
ATOM 666 O O . GLU A 1 88 ? 11.828 -12.269 -0.889 1.00 90.00 88 GLU A O 1
ATOM 671 N N . VAL A 1 89 ? 9.791 -12.300 -1.838 1.00 88.94 89 VAL A N 1
ATOM 672 C CA . VAL A 1 89 ? 9.691 -10.844 -2.029 1.00 88.94 89 VAL A CA 1
ATOM 673 C C . VAL A 1 89 ? 9.535 -10.103 -0.700 1.00 88.94 89 VAL A C 1
ATOM 675 O O . VAL A 1 89 ? 10.165 -9.065 -0.507 1.00 88.94 89 VAL A O 1
ATOM 678 N N . LEU A 1 90 ? 8.692 -10.605 0.207 1.00 89.56 90 LEU A N 1
ATOM 679 C CA . LEU A 1 90 ? 8.415 -9.952 1.490 1.00 89.56 90 LEU A CA 1
ATOM 680 C C . LEU A 1 90 ? 9.515 -10.187 2.531 1.00 89.56 90 LEU A C 1
ATOM 682 O O . LEU A 1 90 ? 9.770 -9.310 3.359 1.00 89.56 90 LEU A O 1
ATOM 686 N N . GLY A 1 91 ? 10.169 -11.349 2.508 1.00 90.19 91 GLY A N 1
ATOM 687 C CA . GLY A 1 91 ? 11.243 -11.701 3.432 1.00 90.19 91 GLY A CA 1
ATOM 688 C C . GLY A 1 91 ? 10.865 -11.451 4.895 1.00 90.19 91 GLY A C 1
ATOM 689 O O . GLY A 1 91 ? 9.881 -11.977 5.407 1.00 90.19 91 GLY A O 1
ATOM 690 N N . SER A 1 92 ? 11.645 -10.618 5.586 1.00 88.44 92 SER A N 1
ATOM 691 C CA . SER A 1 92 ? 11.393 -10.263 6.990 1.00 88.44 92 SER A CA 1
ATOM 692 C C . SER A 1 92 ? 10.213 -9.309 7.198 1.00 88.44 92 SER A C 1
ATOM 694 O O . SER A 1 92 ? 9.713 -9.215 8.317 1.00 88.44 92 SER A O 1
ATOM 696 N N . VAL A 1 93 ? 9.776 -8.607 6.149 1.00 90.19 93 VAL A N 1
ATOM 697 C CA . VAL A 1 93 ? 8.739 -7.564 6.216 1.00 90.19 93 VAL A CA 1
ATOM 698 C C . VAL A 1 93 ? 7.335 -8.171 6.290 1.00 90.19 93 VAL A C 1
ATOM 700 O O . VAL A 1 93 ? 6.416 -7.498 6.740 1.00 90.19 93 VAL A O 1
ATOM 703 N N . GLU A 1 94 ? 7.161 -9.454 5.939 1.00 90.69 94 GLU A N 1
ATOM 704 C CA . GLU A 1 94 ? 5.866 -10.166 5.918 1.00 90.69 94 GLU A CA 1
ATOM 705 C C . GLU A 1 94 ? 5.026 -9.940 7.187 1.00 90.69 94 GLU A C 1
ATOM 707 O O . GLU A 1 94 ? 3.824 -9.704 7.105 1.00 90.69 94 GLU A O 1
ATOM 712 N N . LYS A 1 95 ? 5.663 -9.954 8.364 1.00 91.56 95 LYS A N 1
ATOM 713 C CA . LYS A 1 95 ? 4.982 -9.814 9.664 1.00 91.56 95 LYS A CA 1
ATOM 714 C C . LYS A 1 95 ? 4.414 -8.420 9.921 1.00 91.56 95 LYS A C 1
ATOM 716 O O . LYS A 1 95 ? 3.520 -8.272 10.747 1.00 91.56 95 LYS A O 1
ATOM 721 N N . GLU A 1 96 ? 4.962 -7.418 9.252 1.00 93.81 96 GLU A N 1
ATOM 722 C CA . GLU A 1 96 ? 4.610 -6.009 9.415 1.00 93.81 96 GLU A CA 1
ATOM 723 C C . GLU A 1 96 ? 3.694 -5.530 8.277 1.00 93.81 96 GLU A C 1
ATOM 725 O O . GLU A 1 96 ? 3.266 -4.376 8.260 1.00 93.81 96 GLU A O 1
ATOM 730 N N . VAL A 1 97 ? 3.370 -6.395 7.309 1.00 94.81 97 VAL A N 1
ATOM 731 C CA . VAL A 1 97 ? 2.462 -6.050 6.215 1.00 94.81 97 VAL A CA 1
ATOM 732 C C . VAL A 1 97 ? 1.035 -5.933 6.743 1.00 94.81 97 VAL A C 1
ATOM 734 O O . VAL A 1 97 ? 0.438 -6.896 7.220 1.00 94.81 97 VAL A O 1
ATOM 737 N N . VAL A 1 98 ? 0.457 -4.743 6.591 1.00 94.69 98 VAL A N 1
ATOM 738 C CA . VAL A 1 98 ? -0.943 -4.447 6.939 1.00 94.69 98 VAL A CA 1
ATOM 739 C C . VAL A 1 98 ? -1.843 -4.313 5.712 1.00 94.69 98 VAL A C 1
ATOM 741 O O . VAL A 1 98 ? -3.064 -4.244 5.840 1.00 94.69 98 VAL A O 1
ATOM 744 N N . GLY A 1 99 ? -1.259 -4.278 4.513 1.00 93.44 99 GLY A N 1
ATOM 745 C CA . GLY A 1 99 ? -2.001 -4.190 3.262 1.00 93.44 99 GLY A CA 1
ATOM 746 C C . GLY A 1 99 ? -1.099 -4.036 2.045 1.00 93.44 99 GLY A C 1
ATOM 747 O O . GLY A 1 99 ? 0.111 -4.236 2.110 1.00 93.44 99 GLY A O 1
ATOM 748 N N . TRP A 1 100 ? -1.695 -3.654 0.921 1.00 93.38 100 TRP A N 1
ATOM 749 C CA . TRP A 1 100 ? -0.991 -3.389 -0.329 1.00 93.38 100 TRP A CA 1
ATOM 750 C C . TRP A 1 100 ? -1.598 -2.181 -1.039 1.00 93.38 100 TRP A C 1
ATOM 752 O O . TRP A 1 100 ? -2.727 -1.780 -0.753 1.00 93.38 100 TRP A O 1
ATOM 762 N N . TYR A 1 101 ? -0.836 -1.594 -1.955 1.00 93.00 101 TYR A N 1
ATOM 763 C CA . TYR A 1 101 ? -1.270 -0.488 -2.794 1.00 93.00 101 TYR A CA 1
ATOM 764 C C . TYR A 1 101 ? -0.991 -0.784 -4.266 1.00 93.00 101 TYR A C 1
ATOM 766 O O . TYR A 1 101 ? -0.053 -1.503 -4.618 1.00 93.00 101 TYR A O 1
ATOM 774 N N . SER A 1 102 ? -1.804 -0.186 -5.134 1.00 91.75 102 SER A N 1
ATOM 775 C CA . SER A 1 102 ? -1.550 -0.120 -6.569 1.00 91.75 102 SER A CA 1
ATOM 776 C C . SER A 1 102 ? -1.706 1.312 -7.036 1.00 91.75 102 SER A C 1
ATOM 778 O O . SER A 1 102 ? -2.746 1.942 -6.834 1.00 91.75 102 SER A O 1
ATOM 780 N N . PHE A 1 103 ? -0.653 1.809 -7.666 1.00 92.12 103 PHE A N 1
ATOM 781 C CA . PHE A 1 103 ? -0.630 3.099 -8.317 1.00 92.12 103 PHE A CA 1
ATOM 782 C C . PHE A 1 103 ? -0.815 2.896 -9.817 1.00 92.12 103 PHE A C 1
ATOM 784 O O . PHE A 1 103 ? -0.034 2.191 -10.458 1.00 92.12 103 PHE A O 1
ATOM 791 N N . ARG A 1 104 ? -1.869 3.507 -10.361 1.00 90.75 104 ARG A N 1
ATOM 792 C CA . ARG A 1 104 ? -2.197 3.474 -11.787 1.00 90.75 104 ARG A CA 1
ATOM 793 C C . ARG A 1 104 ? -2.398 4.887 -12.292 1.00 90.75 104 ARG A C 1
ATOM 795 O O . ARG A 1 104 ? -3.214 5.628 -11.737 1.00 90.75 104 ARG A O 1
ATOM 802 N N . ARG A 1 105 ? -1.680 5.256 -13.349 1.00 89.25 105 ARG A N 1
ATOM 803 C CA . ARG A 1 105 ? -1.786 6.598 -13.936 1.00 89.25 105 ARG A CA 1
ATOM 804 C C . ARG A 1 105 ? -3.009 6.683 -14.851 1.00 89.25 105 ARG A C 1
ATOM 806 O O . ARG A 1 105 ? -3.318 5.740 -15.573 1.00 89.25 105 ARG A O 1
ATOM 813 N N . ASN A 1 106 ? -3.694 7.829 -14.839 1.00 90.00 106 ASN A N 1
ATOM 814 C CA . ASN A 1 106 ? -4.807 8.143 -15.751 1.00 90.00 106 ASN A CA 1
ATOM 815 C C . ASN A 1 106 ? -5.941 7.096 -15.772 1.00 90.00 106 ASN A C 1
ATOM 817 O O . ASN A 1 106 ? -6.578 6.880 -16.801 1.00 90.00 106 ASN A O 1
ATOM 821 N N . CYS A 1 107 ? -6.182 6.433 -14.640 1.00 89.19 107 CYS A N 1
ATOM 822 C CA . CYS A 1 107 ? -7.203 5.400 -14.500 1.00 89.19 107 CYS A CA 1
ATOM 823 C C . CYS A 1 107 ? -8.336 5.854 -13.578 1.00 89.19 107 CYS A C 1
ATOM 825 O O . CYS A 1 107 ? -8.148 6.689 -12.694 1.00 89.19 107 CYS A O 1
ATOM 827 N N . ASN A 1 108 ? -9.508 5.239 -13.745 1.00 90.69 108 ASN A N 1
ATOM 828 C CA . ASN A 1 108 ? -10.620 5.431 -12.821 1.00 90.69 108 ASN A CA 1
ATOM 829 C C . ASN A 1 108 ? -10.266 4.905 -11.425 1.00 90.69 108 ASN A C 1
ATOM 831 O O . ASN A 1 108 ? -9.574 3.892 -11.274 1.00 90.69 108 ASN A O 1
ATOM 835 N N . HIS A 1 109 ? -10.807 5.562 -10.400 1.00 89.44 109 HIS A N 1
ATOM 836 C CA . HIS A 1 109 ? -10.725 5.104 -9.017 1.00 89.44 109 HIS A CA 1
ATOM 837 C C . HIS A 1 109 ? -11.698 3.935 -8.780 1.00 89.44 109 HIS A C 1
ATOM 839 O O . HIS A 1 109 ? -12.727 4.067 -8.124 1.00 89.44 109 HIS A O 1
ATOM 845 N N . SER A 1 110 ? -11.400 2.787 -9.386 1.00 91.06 110 SER A N 1
ATOM 846 C CA . SER A 1 110 ? -12.178 1.553 -9.267 1.00 91.06 110 SER A CA 1
ATOM 847 C C . SER A 1 110 ? -11.257 0.341 -9.245 1.00 91.06 110 SER A C 1
ATOM 849 O O . SER A 1 110 ? -10.224 0.329 -9.913 1.00 91.06 110 SER A O 1
ATOM 851 N N . ILE A 1 111 ? -11.631 -0.706 -8.517 1.00 88.81 111 ILE A N 1
ATOM 852 C CA . ILE A 1 111 ? -10.869 -1.961 -8.476 1.00 88.81 111 ILE A CA 1
ATOM 853 C C . ILE A 1 111 ? -10.803 -2.582 -9.886 1.00 88.81 111 ILE A C 1
ATOM 855 O O . ILE A 1 111 ? -11.762 -2.508 -10.653 1.00 88.81 111 ILE A O 1
ATOM 859 N N . SER A 1 112 ? -9.640 -3.132 -10.247 1.00 86.75 112 SER A N 1
ATOM 860 C CA . SER A 1 112 ? -9.434 -3.860 -11.509 1.00 86.75 112 SER A CA 1
ATOM 861 C C . SER A 1 112 ? -9.885 -5.317 -11.382 1.00 86.75 112 SER A C 1
ATOM 863 O O . SER A 1 112 ? -9.893 -5.852 -10.282 1.00 86.75 112 SER A O 1
ATOM 865 N N . LEU A 1 113 ? -10.184 -5.978 -12.504 1.00 83.06 113 LEU A N 1
ATOM 866 C CA . LEU A 1 113 ? -10.560 -7.401 -12.550 1.00 83.06 113 LEU A CA 1
ATOM 867 C C . LEU A 1 113 ? -9.380 -8.384 -12.423 1.00 83.06 113 LEU A C 1
ATOM 869 O O . LEU A 1 113 ? -9.608 -9.589 -12.459 1.00 83.06 113 LEU A O 1
ATOM 873 N N . ARG A 1 114 ? -8.140 -7.889 -12.351 1.00 67.62 114 ARG A N 1
ATOM 874 C CA . ARG A 1 114 ? -6.950 -8.740 -12.210 1.00 67.62 114 ARG A CA 1
ATOM 875 C C . ARG A 1 114 ? -6.891 -9.383 -10.827 1.00 67.62 114 ARG A C 1
ATOM 877 O O . ARG A 1 114 ? -7.172 -8.655 -9.852 1.00 67.62 114 ARG A O 1
#

Secondary structure (DSSP, 8-state):
---EEEEEEEE-HHHHHHHHHHHHH-SS-EEEEEEEEEEEEEEEEE-TTS-EEEEEEEEEEEEEEEEESSTTTTB-TTS-B-HHHHHHHHGGGGGGEEEEEEE-TT--SS----

Foldseek 3Di:
DDAAEAEAEAEDPVQVVVVVVVLVVDPFKWKWFFFWDKDKDWDWDDDPPPDTHIYIYIYTYGYHIGTDPDPQPQADPQRDGNVVVVCVSCPPRVVRTPGMDIGHPPDDPDDDPD

pLDDT: mean 86.36, std 9.99, range [45.66, 96.44]